Protein AF-A0A954XV93-F1 (afdb_monomer_lite)

Sequence (140 aa):
MFRSCFLLASVLVLLSMVVPVAPSRGGTVFLGPTPYLNAADSPFPVDGSNPRFFLEDFEDGLLNTPGVTTLTTGTAKISAPGPTTDSVDGDDGLVDGSGTSGWSLQRLMFPDFTNVYFTSFNFRFSESELGLLPNAFGIV

Foldseek 3Di:
DDDDDDDDDDDPPPPPPPPPPDPPPPDDDDDDPDDCQDPVPDPDPPVCPDLQEEEDQCQVQDDPTWQKDWPPPPFKGWDAAAPPADHRCCSQVDNDPDRRHGIDIDTDDDPPPVDPPPDDGDMDGDCVRSVHHHPYYHYD

pLDDT: mean 80.79, std 16.68, range [39.97, 96.75]

Radius of gyration: 28.57 Å; chains: 1; bounding box: 93×45×71 Å

Secondary structure (DSSP, 8-state):
--------------------------PPPPP-S----SGGG-SS-TTTTSTTEEEE--TTSS---TTEEES-TTTEEEEPSSTT----GGGGS--SS--SSS-EEEE---S-TT----PPP-EEE-HHHHSS--SEEEE-

Structure (mmCIF, N/CA/C/O backbone):
data_AF-A0A954XV93-F1
#
_entry.id   AF-A0A954XV93-F1
#
loop_
_atom_site.group_PDB
_atom_site.id
_atom_site.type_symbol
_atom_site.label_atom_id
_atom_site.label_alt_id
_atom_site.label_comp_id
_atom_site.label_asym_id
_atom_site.label_entity_id
_atom_site.label_seq_id
_atom_site.pdbx_PDB_ins_code
_atom_site.Cartn_x
_atom_site.Cartn_y
_atom_site.Cartn_z
_atom_site.occupancy
_atom_site.B_iso_or_equiv
_atom_site.auth_seq_id
_atom_site.auth_comp_id
_atom_site.auth_asym_id
_atom_site.auth_atom_id
_atom_site.pdbx_PDB_model_num
ATOM 1 N N . MET A 1 1 ? -70.899 -26.986 56.851 1.00 39.97 1 MET A N 1
ATOM 2 C CA . MET A 1 1 ? -70.197 -27.975 56.006 1.00 39.97 1 MET A CA 1
ATOM 3 C C . MET A 1 1 ? -68.975 -27.288 55.398 1.00 39.97 1 MET A C 1
ATOM 5 O O . MET A 1 1 ? -69.170 -26.345 54.655 1.00 39.97 1 MET A O 1
ATOM 9 N N . PHE A 1 2 ? -67.773 -27.691 55.849 1.00 41.91 2 PHE A N 1
ATOM 10 C CA . PHE A 1 2 ? -66.463 -27.781 55.156 1.00 41.91 2 PHE A CA 1
ATOM 11 C C . PHE A 1 2 ? -66.151 -26.769 54.014 1.00 41.91 2 PHE A C 1
ATOM 13 O O . PHE A 1 2 ? -66.886 -26.729 53.042 1.00 41.91 2 PHE A O 1
ATOM 20 N N . ARG A 1 3 ? -65.041 -26.005 53.968 1.00 45.16 3 ARG A N 1
ATOM 21 C CA . ARG A 1 3 ? -63.658 -26.248 54.436 1.00 45.16 3 ARG A CA 1
ATOM 22 C C . ARG A 1 3 ? -62.872 -24.939 54.639 1.00 45.16 3 ARG A C 1
ATOM 24 O O . ARG A 1 3 ? -62.965 -24.026 53.830 1.00 45.16 3 ARG A O 1
ATOM 31 N N . SER A 1 4 ? -62.026 -24.940 55.667 1.00 53.22 4 SER A N 1
ATOM 32 C CA . SER A 1 4 ? -60.820 -24.112 55.798 1.00 53.22 4 SER A CA 1
ATOM 33 C C . SER A 1 4 ? -59.659 -24.825 55.081 1.00 53.22 4 SER A C 1
ATOM 35 O O . SER A 1 4 ? -59.588 -26.052 55.176 1.00 53.22 4 SER A O 1
ATOM 37 N N . CYS A 1 5 ? -58.774 -24.122 54.360 1.00 55.78 5 CYS A N 1
ATOM 38 C CA . CYS A 1 5 ? -57.528 -24.713 53.843 1.00 55.78 5 CYS A CA 1
ATOM 39 C C . CYS A 1 5 ? -56.428 -23.650 53.600 1.00 55.78 5 CYS A C 1
ATOM 41 O O . CYS A 1 5 ? -56.401 -23.006 52.560 1.00 55.78 5 CYS A O 1
ATOM 43 N N . PHE A 1 6 ? -55.558 -23.504 54.608 1.00 45.06 6 PHE A N 1
ATOM 44 C CA . PHE A 1 6 ? -54.117 -23.186 54.586 1.00 45.06 6 PHE A CA 1
ATOM 45 C C . PHE A 1 6 ? -53.558 -21.925 53.882 1.00 45.06 6 PHE A C 1
ATOM 47 O O . PHE A 1 6 ? -53.440 -21.848 52.664 1.00 45.06 6 PHE A O 1
ATOM 54 N N . LEU A 1 7 ? -53.027 -21.013 54.715 1.00 48.03 7 LEU A N 1
ATOM 55 C CA . LEU A 1 7 ? -51.814 -20.227 54.435 1.00 48.03 7 LEU A CA 1
ATOM 56 C C . LEU A 1 7 ? -50.617 -21.162 54.171 1.00 48.03 7 LEU A C 1
ATOM 58 O O . LEU A 1 7 ? -50.429 -22.077 54.963 1.00 48.03 7 LEU A O 1
ATOM 62 N N . LEU A 1 8 ? -49.763 -20.866 53.181 1.00 42.84 8 LEU A N 1
ATOM 63 C CA . LEU A 1 8 ? -48.313 -21.179 53.141 1.00 42.84 8 LEU A CA 1
ATOM 64 C C . LEU A 1 8 ? -47.712 -20.458 51.905 1.00 42.84 8 LEU A C 1
ATOM 66 O O . LEU A 1 8 ? -48.109 -20.732 50.781 1.00 42.84 8 LEU A O 1
ATOM 70 N N . ALA A 1 9 ? -47.028 -19.322 52.071 1.00 42.25 9 ALA A N 1
ATOM 71 C CA . ALA A 1 9 ? -45.573 -19.177 52.231 1.00 42.25 9 ALA A CA 1
ATOM 72 C C . ALA A 1 9 ? -44.747 -19.435 50.945 1.00 42.25 9 ALA A C 1
ATOM 74 O O . ALA A 1 9 ? -44.691 -20.548 50.439 1.00 42.25 9 ALA A O 1
ATOM 75 N N . SER A 1 10 ? -44.110 -18.353 50.472 1.00 49.88 10 SER A N 1
ATOM 76 C CA . SER A 1 10 ? -42.873 -18.222 49.683 1.00 49.88 10 SER A CA 1
ATOM 77 C C . SER A 1 10 ? -42.206 -19.484 49.129 1.00 49.88 10 SER A C 1
ATOM 79 O O . SER A 1 10 ? -41.822 -20.326 49.923 1.00 49.88 10 SER A O 1
ATOM 81 N N . VAL A 1 11 ? -41.856 -19.489 47.832 1.00 45.84 11 VAL A N 1
ATOM 82 C CA . VAL A 1 11 ? -40.449 -19.430 47.361 1.00 45.84 11 VAL A CA 1
ATOM 83 C C . VAL A 1 11 ? -40.432 -18.874 45.926 1.00 45.84 11 VAL A C 1
ATOM 85 O O . VAL A 1 11 ? -40.823 -19.540 44.972 1.00 45.84 11 VAL A O 1
ATOM 88 N N . LEU A 1 12 ? -39.947 -17.641 45.773 1.00 47.28 12 LEU A N 1
ATOM 89 C CA . LEU A 1 12 ? -39.502 -17.076 44.501 1.00 47.28 12 LEU A CA 1
ATOM 90 C C . LEU A 1 12 ? -38.175 -17.762 44.132 1.00 47.28 12 LEU A C 1
ATOM 92 O O . LEU A 1 12 ? -37.129 -17.390 44.658 1.00 47.28 12 LEU A O 1
ATOM 96 N N . VAL A 1 13 ? -38.195 -18.785 43.274 1.00 52.09 13 VAL A N 1
ATOM 97 C CA . VAL A 1 13 ? -36.954 -19.364 42.732 1.00 52.09 13 VAL A CA 1
ATOM 98 C C . VAL A 1 13 ? -36.526 -18.521 41.531 1.00 52.09 13 VAL A C 1
ATOM 100 O O . VAL A 1 13 ? -36.847 -18.820 40.384 1.00 52.09 13 VAL A O 1
ATOM 103 N N . LEU A 1 14 ? -35.810 -17.430 41.810 1.00 48.97 14 LEU A N 1
ATOM 104 C CA . LEU A 1 14 ? -34.925 -16.790 40.838 1.00 48.97 14 LEU A CA 1
ATOM 105 C C . LEU A 1 14 ? -33.779 -17.769 40.571 1.00 48.97 14 LEU A C 1
ATOM 107 O O . LEU A 1 14 ? -32.774 -17.784 41.279 1.00 48.97 14 LEU A O 1
ATOM 111 N N . LEU A 1 15 ? -33.963 -18.634 39.577 1.00 50.00 15 LEU A N 1
ATOM 112 C CA . LEU A 1 15 ? -32.894 -19.464 39.049 1.00 50.00 15 LEU A CA 1
ATOM 113 C C . LEU A 1 15 ? -31.956 -18.535 38.271 1.00 50.00 15 LEU A C 1
ATOM 115 O O . LEU A 1 15 ? -32.178 -18.248 37.095 1.00 50.00 15 LEU A O 1
ATOM 119 N N . SER A 1 16 ? -30.952 -17.984 38.956 1.00 60.94 16 SER A N 1
ATOM 120 C CA . SER A 1 16 ? -29.879 -17.253 38.301 1.00 60.94 16 SER A CA 1
ATOM 121 C C . SER A 1 16 ? -29.175 -18.218 37.354 1.00 60.94 16 SER A C 1
ATOM 123 O O . SER A 1 16 ? -28.526 -19.181 37.761 1.00 60.94 16 SER A O 1
ATOM 125 N N . MET A 1 17 ? -29.340 -17.974 36.058 1.00 57.97 17 MET A N 1
ATOM 126 C CA . MET A 1 17 ? -28.496 -18.560 35.030 1.00 57.97 17 MET A CA 1
ATOM 127 C C . MET A 1 17 ? -27.083 -18.038 35.296 1.00 57.97 17 MET A C 1
ATOM 129 O O . MET A 1 17 ? -26.719 -16.951 34.850 1.00 57.97 17 MET A O 1
ATOM 133 N N . VAL A 1 18 ? -26.291 -18.778 36.073 1.00 63.69 18 VAL A N 1
ATOM 134 C CA . VAL A 1 18 ? -24.839 -18.624 36.056 1.00 63.69 18 VAL A CA 1
ATOM 135 C C . VAL A 1 18 ? -24.418 -19.119 34.683 1.00 63.69 18 VAL A C 1
ATOM 137 O O . VAL A 1 18 ? -24.174 -20.305 34.485 1.00 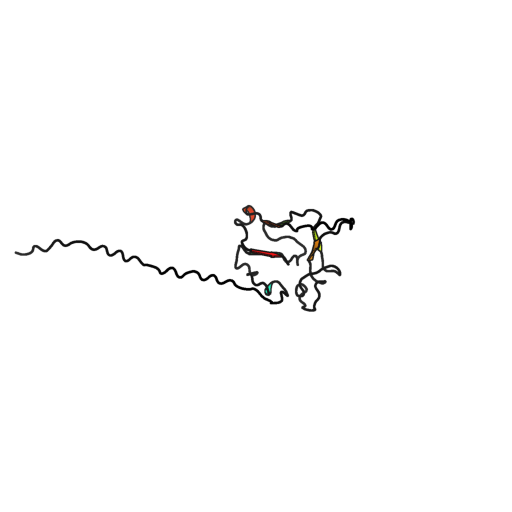63.69 18 VAL A O 1
ATOM 140 N N . VAL A 1 19 ? -24.437 -18.218 33.703 1.00 68.44 19 VAL A N 1
ATOM 141 C CA . VAL A 1 19 ? -23.824 -18.460 32.404 1.00 68.44 19 VAL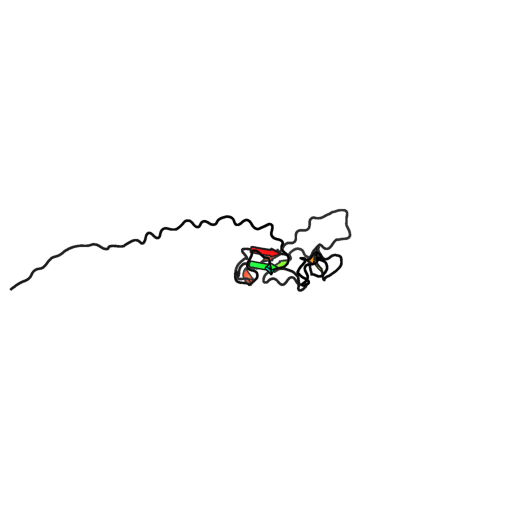 A CA 1
ATOM 142 C C . VAL A 1 19 ? -22.327 -18.535 32.689 1.00 68.44 19 VAL A C 1
ATOM 144 O O . VAL A 1 19 ? -21.757 -17.527 33.117 1.00 68.44 19 VAL A O 1
ATOM 147 N N . PRO A 1 20 ? -21.672 -19.697 32.533 1.00 64.00 20 PRO A N 1
ATOM 148 C CA . PRO A 1 20 ? -20.227 -19.737 32.616 1.00 64.00 20 PRO A CA 1
ATOM 149 C C . PRO A 1 20 ? -19.699 -18.847 31.491 1.00 64.00 20 PRO A C 1
ATOM 151 O O . PRO A 1 20 ? -19.831 -19.171 30.312 1.00 64.00 20 PRO A O 1
ATOM 154 N N . VAL A 1 21 ? -19.137 -17.694 31.855 1.00 66.94 21 VAL A N 1
ATOM 155 C CA . VAL A 1 21 ? -18.352 -16.883 30.928 1.00 66.94 21 VAL A CA 1
ATOM 156 C C . VAL A 1 21 ? -17.116 -17.714 30.625 1.00 66.94 21 VAL A C 1
ATOM 158 O O . VAL A 1 21 ? -16.177 -17.772 31.420 1.00 66.94 21 VAL A O 1
ATOM 161 N N . ALA A 1 22 ? -17.152 -18.441 29.509 1.00 67.19 22 ALA A N 1
ATOM 162 C CA . ALA A 1 22 ? -15.959 -19.073 28.985 1.00 67.19 22 ALA A CA 1
ATOM 163 C C . ALA A 1 22 ? -14.918 -17.960 28.785 1.00 67.19 22 ALA A C 1
ATOM 165 O O . ALA A 1 22 ? -15.246 -16.934 28.179 1.00 67.19 22 ALA A O 1
ATOM 166 N N . PRO A 1 23 ? -13.689 -18.105 29.305 1.00 64.62 23 PRO A N 1
ATOM 167 C CA . PRO A 1 23 ? -12.651 -17.129 29.031 1.00 64.62 23 PRO A CA 1
ATOM 168 C C . PRO A 1 23 ? -12.472 -17.052 27.514 1.00 64.62 23 PRO A C 1
ATOM 170 O O . PRO A 1 23 ? -12.263 -18.079 26.861 1.00 64.62 23 PRO A O 1
ATOM 173 N N . SER A 1 24 ? -12.561 -15.848 26.948 1.00 65.62 24 SER A N 1
ATOM 174 C CA . SER A 1 24 ? -12.198 -15.619 25.555 1.00 65.62 24 SER A CA 1
ATOM 175 C C . SER A 1 24 ? -10.710 -15.925 25.415 1.00 65.62 24 SER A C 1
ATOM 177 O O . SER A 1 24 ? -9.855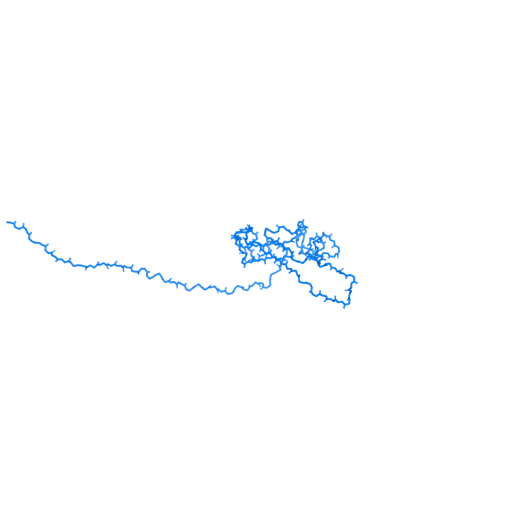 -15.099 25.736 1.00 65.62 24 SER A O 1
ATOM 179 N N . ARG A 1 25 ? -10.376 -17.139 24.975 1.00 56.25 25 ARG A N 1
ATOM 180 C CA . ARG A 1 25 ? -9.023 -17.472 24.536 1.00 56.25 25 ARG A CA 1
ATOM 181 C C . ARG A 1 25 ? -8.796 -16.802 23.185 1.00 56.25 25 ARG A C 1
ATOM 183 O O . ARG A 1 25 ? -8.869 -17.447 22.147 1.00 56.25 25 ARG A O 1
ATOM 190 N N . GLY A 1 26 ? -8.542 -15.497 23.207 1.00 69.12 26 GLY A N 1
ATOM 191 C CA . GLY A 1 26 ? -7.882 -14.820 22.099 1.00 69.12 26 GLY A CA 1
ATOM 192 C C . GLY A 1 26 ? -6.433 -15.286 22.082 1.00 69.12 26 GLY A C 1
ATOM 193 O O . GLY A 1 26 ? -5.596 -14.719 22.777 1.00 69.12 26 GLY A O 1
ATOM 194 N N . GLY A 1 27 ? -6.158 -16.389 21.388 1.00 80.12 27 GLY A N 1
ATOM 195 C CA . GLY A 1 27 ? -4.786 -16.800 21.118 1.00 80.12 27 GLY A CA 1
ATOM 196 C C . GLY A 1 27 ? -4.147 -15.817 20.143 1.00 80.12 27 GLY A C 1
ATOM 197 O O . GLY A 1 27 ? -4.805 -15.360 19.210 1.00 80.12 27 GLY A O 1
ATOM 198 N N . THR A 1 28 ? -2.874 -15.492 20.350 1.00 83.50 28 THR A N 1
ATOM 199 C CA . THR A 1 28 ? -2.094 -14.765 19.347 1.00 83.50 28 THR A CA 1
ATOM 200 C C . THR A 1 28 ? -2.035 -15.602 18.074 1.00 83.50 28 THR A C 1
ATOM 202 O O . THR A 1 28 ? -1.569 -16.743 18.107 1.00 83.50 28 THR A O 1
ATOM 205 N N . VAL A 1 29 ? -2.504 -15.043 16.960 1.00 84.75 29 VAL A N 1
ATOM 206 C CA . VAL A 1 29 ? -2.309 -15.633 15.636 1.00 84.75 29 VAL A CA 1
ATOM 207 C C . VAL A 1 29 ? -1.001 -15.082 15.089 1.00 84.75 29 VAL A C 1
ATOM 209 O O . VAL A 1 29 ? -0.858 -13.875 14.910 1.00 84.75 29 VAL A O 1
ATOM 212 N N . PHE A 1 30 ? -0.034 -15.965 14.860 1.00 86.75 30 PHE A N 1
ATOM 213 C CA . PHE A 1 30 ? 1.176 -15.609 14.132 1.00 86.75 30 PHE A CA 1
ATOM 214 C C . PHE A 1 30 ? 0.875 -15.688 12.640 1.00 86.75 30 PHE A C 1
ATOM 216 O O . PHE A 1 30 ? 0.435 -16.727 12.149 1.00 86.75 30 PHE A O 1
ATOM 223 N N . LEU A 1 31 ? 1.087 -14.577 11.942 1.00 86.88 31 LEU A N 1
ATOM 224 C CA . LEU A 1 31 ? 0.959 -14.507 10.495 1.00 86.88 31 LEU A CA 1
ATOM 225 C C . LEU A 1 31 ? 2.322 -14.843 9.878 1.00 86.88 31 LEU A C 1
ATOM 227 O O . LEU A 1 31 ? 3.318 -14.186 10.177 1.00 86.88 31 LEU A O 1
ATOM 231 N N . GLY A 1 32 ? 2.354 -15.869 9.029 1.00 83.19 32 GLY A N 1
ATOM 232 C CA . GLY A 1 32 ? 3.478 -16.160 8.145 1.00 83.19 32 GLY A CA 1
ATOM 233 C C . GLY A 1 32 ? 4.578 -17.112 8.656 1.00 83.19 32 GLY A C 1
ATOM 234 O O . GLY A 1 32 ? 4.489 -17.655 9.762 1.00 83.19 32 GLY A O 1
ATOM 235 N N . PRO A 1 33 ? 5.616 -17.336 7.817 1.00 84.69 33 PRO A N 1
ATOM 236 C CA . PRO A 1 33 ? 5.829 -16.676 6.523 1.00 84.69 33 PRO A CA 1
ATOM 237 C C . PRO A 1 33 ? 4.931 -17.258 5.419 1.00 84.69 33 PRO A C 1
ATOM 239 O O . PRO A 1 33 ? 5.053 -18.424 5.054 1.00 84.69 33 PRO A O 1
ATOM 242 N N . THR A 1 34 ? 4.045 -16.428 4.874 1.00 85.62 34 THR A N 1
ATOM 243 C CA . THR A 1 34 ? 3.307 -16.687 3.632 1.00 85.62 34 THR A CA 1
ATOM 244 C C . THR A 1 34 ? 3.586 -15.521 2.691 1.00 85.62 34 THR A C 1
ATOM 246 O O . THR A 1 34 ? 3.477 -14.378 3.140 1.00 85.62 34 THR A O 1
ATOM 249 N N . PRO A 1 35 ? 3.999 -15.772 1.436 1.00 89.50 35 PRO A N 1
ATOM 250 C CA . PRO A 1 35 ? 4.147 -14.712 0.446 1.00 89.50 35 PRO A CA 1
ATOM 251 C C . PRO A 1 35 ? 2.836 -13.941 0.282 1.00 89.50 35 PRO A C 1
ATOM 253 O O . PRO A 1 35 ? 1.767 -14.545 0.316 1.00 89.50 35 PRO A O 1
ATOM 256 N N . TYR A 1 36 ? 2.940 -12.626 0.126 1.00 92.06 36 TYR A N 1
ATOM 257 C CA . TYR A 1 36 ? 1.829 -11.758 -0.244 1.00 92.06 36 TYR A CA 1
ATOM 258 C C . TYR A 1 36 ? 2.018 -11.423 -1.722 1.00 92.06 36 TYR A C 1
ATOM 260 O O . TYR A 1 36 ? 2.927 -10.661 -2.047 1.00 92.06 36 TYR A O 1
ATOM 268 N N . LEU A 1 37 ? 1.257 -12.075 -2.605 1.00 93.69 37 LEU A N 1
ATOM 269 C CA . LEU A 1 37 ? 1.388 -11.921 -4.057 1.00 93.69 37 LEU A CA 1
ATOM 270 C C . LEU A 1 37 ? 0.276 -11.065 -4.656 1.00 93.69 37 LEU A C 1
ATOM 272 O O . LEU A 1 37 ? 0.368 -10.740 -5.828 1.00 93.69 37 LEU A O 1
ATOM 276 N N . ASN A 1 38 ? -0.778 -10.753 -3.904 1.00 91.50 38 ASN A N 1
ATOM 277 C CA . ASN A 1 38 ? -1.826 -9.784 -4.239 1.00 91.50 38 ASN A CA 1
ATOM 278 C C . ASN A 1 38 ? -2.776 -9.632 -3.033 1.00 91.50 38 ASN A C 1
ATOM 280 O O . ASN A 1 38 ? -2.656 -10.341 -2.027 1.00 91.50 38 ASN A O 1
ATOM 284 N N . ALA A 1 39 ? -3.783 -8.763 -3.158 1.00 91.38 39 ALA A N 1
ATOM 285 C CA . ALA A 1 39 ? -4.802 -8.530 -2.132 1.00 91.38 39 ALA A CA 1
ATOM 286 C C . ALA A 1 39 ? -5.530 -9.799 -1.637 1.00 91.38 39 ALA A C 1
ATOM 288 O O . ALA A 1 39 ? -5.937 -9.850 -0.472 1.00 91.38 39 ALA A O 1
ATOM 289 N N . ALA A 1 40 ? -5.685 -10.837 -2.468 1.00 90.44 40 ALA A N 1
ATOM 290 C CA . ALA A 1 40 ? -6.354 -12.080 -2.074 1.00 90.44 40 ALA A CA 1
ATOM 291 C C . ALA A 1 40 ? -5.530 -12.927 -1.087 1.00 90.44 40 ALA A C 1
ATOM 293 O O . ALA A 1 40 ? -6.103 -13.758 -0.383 1.00 90.44 40 ALA A O 1
ATOM 294 N N . ASP A 1 41 ? -4.220 -12.683 -0.982 1.00 92.44 41 ASP A N 1
ATOM 295 C CA . ASP A 1 41 ? -3.349 -13.307 0.021 1.00 92.44 41 ASP A CA 1
ATOM 296 C C . ASP A 1 41 ? -3.391 -12.580 1.376 1.00 92.44 41 ASP A C 1
ATOM 298 O O . ASP A 1 41 ? -2.711 -12.971 2.332 1.00 92.44 41 ASP A O 1
ATOM 302 N N . SER A 1 42 ? -4.192 -11.516 1.492 1.00 91.06 42 SER A N 1
ATOM 303 C CA . SER A 1 42 ? -4.324 -10.768 2.735 1.00 91.06 42 SER A CA 1
ATOM 304 C C . SER A 1 42 ? -4.862 -11.647 3.871 1.00 91.06 42 SER A C 1
ATOM 306 O O . SER A 1 42 ? -5.924 -12.261 3.749 1.00 91.06 42 SER A O 1
ATOM 308 N N . PRO A 1 43 ? -4.203 -11.651 5.045 1.00 90.06 43 PRO A N 1
ATOM 309 C CA . PRO A 1 43 ? -4.726 -12.316 6.236 1.00 90.06 43 PRO A CA 1
ATOM 310 C C . PRO A 1 43 ? -5.899 -11.549 6.872 1.00 90.06 43 PRO A C 1
ATOM 312 O O . PRO A 1 43 ? -6.475 -12.005 7.862 1.00 90.06 43 PRO A O 1
ATOM 315 N N . PHE A 1 44 ? -6.235 -10.375 6.331 1.00 90.69 44 PHE A N 1
ATOM 316 C CA . PHE A 1 44 ? -7.349 -9.533 6.746 1.00 90.69 44 PHE A CA 1
ATOM 317 C C . PHE A 1 44 ? -8.432 -9.511 5.658 1.00 90.69 44 PHE A C 1
ATOM 319 O O . PHE A 1 44 ? -8.111 -9.584 4.473 1.00 90.69 44 PHE A O 1
ATOM 326 N N . PRO A 1 45 ? -9.715 -9.388 6.035 1.00 90.56 45 PRO A N 1
ATOM 327 C CA . PRO A 1 45 ? -10.833 -9.467 5.099 1.00 90.56 45 PRO A CA 1
ATOM 328 C C . PRO A 1 45 ? -10.887 -8.266 4.143 1.00 90.56 45 PRO A C 1
ATOM 330 O O . PRO A 1 45 ? -11.447 -7.223 4.474 1.00 90.56 45 PRO A O 1
ATOM 333 N N . VAL A 1 46 ? -10.333 -8.433 2.942 1.00 91.62 46 VAL A N 1
ATOM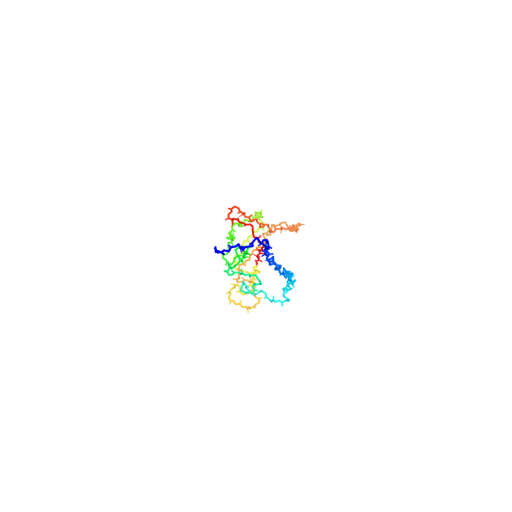 334 C CA . VAL A 1 46 ? -10.374 -7.443 1.846 1.00 91.62 46 VAL A CA 1
ATOM 335 C C . VAL A 1 46 ? -11.727 -7.388 1.126 1.00 91.62 46 VAL A C 1
ATOM 337 O O . VAL A 1 46 ? -11.994 -6.463 0.373 1.00 91.62 46 VAL A O 1
ATOM 340 N N . ASP A 1 47 ? -12.615 -8.348 1.388 1.00 89.81 47 ASP A N 1
ATOM 341 C CA . ASP A 1 47 ? -13.949 -8.469 0.782 1.00 89.81 47 ASP A CA 1
ATOM 342 C C . ASP A 1 47 ? -15.002 -7.508 1.371 1.00 89.81 47 ASP A C 1
ATOM 344 O O . ASP A 1 47 ? -16.179 -7.563 1.010 1.00 89.81 47 ASP A O 1
ATOM 348 N N . GLY A 1 48 ? -14.603 -6.646 2.311 1.00 85.94 48 GLY A N 1
ATOM 349 C CA . GLY A 1 48 ? -15.494 -5.714 3.003 1.00 85.94 48 GLY A CA 1
ATOM 350 C C . GLY A 1 48 ? -16.327 -6.343 4.126 1.00 85.94 48 GLY A C 1
ATOM 351 O O . GLY A 1 48 ? -17.155 -5.657 4.727 1.00 85.94 48 GLY A O 1
ATOM 352 N N . SER A 1 49 ? -16.108 -7.619 4.470 1.00 91.12 49 SER A N 1
ATOM 353 C CA . SER A 1 49 ? -16.817 -8.272 5.584 1.00 91.12 49 SER A CA 1
ATOM 354 C C . SER A 1 49 ? -16.489 -7.663 6.957 1.00 91.12 49 SER A C 1
ATOM 356 O O . SER A 1 49 ? -17.290 -7.774 7.890 1.00 91.12 49 SER A O 1
ATOM 358 N N . ASN A 1 50 ? -15.357 -6.958 7.085 1.00 91.31 50 ASN A N 1
ATOM 359 C CA . ASN A 1 50 ? -15.064 -6.079 8.217 1.00 91.31 50 ASN A CA 1
ATOM 360 C C . ASN A 1 50 ? -15.168 -4.600 7.795 1.00 91.31 50 ASN A C 1
ATOM 362 O O . ASN A 1 50 ? -14.244 -4.092 7.163 1.00 91.31 50 ASN A O 1
ATOM 366 N N . PRO A 1 51 ? -16.197 -3.854 8.238 1.00 88.69 51 PRO A N 1
ATOM 367 C CA . PRO A 1 51 ? -16.379 -2.448 7.863 1.00 88.69 51 PRO A CA 1
ATOM 368 C C . PRO A 1 51 ? -15.353 -1.488 8.495 1.00 88.69 51 PRO A C 1
ATOM 370 O O . PRO A 1 51 ? -15.444 -0.280 8.301 1.00 88.69 51 PRO A O 1
ATOM 373 N N . ARG A 1 52 ? -14.417 -1.991 9.312 1.00 91.88 52 ARG A N 1
ATOM 374 C CA . ARG A 1 52 ? -13.350 -1.207 9.961 1.00 91.88 52 ARG A CA 1
ATOM 375 C C . ARG A 1 52 ? -11.953 -1.566 9.459 1.00 91.88 52 ARG A C 1
ATOM 377 O O . ARG A 1 52 ? -10.977 -1.105 10.054 1.00 91.88 52 ARG A O 1
ATOM 384 N N . PHE A 1 53 ? -11.869 -2.407 8.432 1.00 93.12 53 PHE A N 1
ATOM 385 C CA . PHE A 1 53 ? -10.636 -2.690 7.716 1.00 93.12 53 PHE A CA 1
ATOM 386 C C . PHE A 1 53 ? -10.691 -2.022 6.347 1.00 93.12 53 PHE A C 1
ATOM 388 O O . PHE A 1 53 ? -11.692 -2.122 5.644 1.00 93.12 53 PHE A O 1
ATOM 395 N N . PHE A 1 54 ? -9.600 -1.354 5.996 1.00 92.75 54 PHE A N 1
ATOM 396 C CA . PHE A 1 54 ? -9.399 -0.740 4.692 1.00 92.75 54 PHE A CA 1
ATOM 397 C C . PHE A 1 54 ? -8.066 -1.228 4.133 1.00 92.75 54 PHE A C 1
ATOM 399 O O . PHE A 1 54 ? -7.114 -1.421 4.896 1.00 92.75 54 PHE A O 1
ATOM 406 N N . LEU A 1 55 ? -8.015 -1.416 2.821 1.00 93.75 55 LEU A N 1
ATOM 407 C CA . LEU A 1 55 ? -6.804 -1.707 2.069 1.00 93.75 55 LEU A CA 1
ATOM 408 C C . LEU A 1 55 ? -6.655 -0.613 1.014 1.00 93.75 55 LEU A C 1
ATOM 410 O O . LEU A 1 55 ? -7.610 -0.348 0.289 1.00 93.75 55 LEU A O 1
ATOM 414 N N . GLU A 1 56 ? -5.486 0.012 0.977 1.00 93.38 56 GLU A N 1
ATOM 415 C CA . GLU A 1 56 ? -5.050 0.875 -0.118 1.00 93.38 56 GLU A CA 1
ATOM 416 C C . GLU A 1 56 ? -3.931 0.139 -0.857 1.00 93.38 56 GLU A C 1
ATOM 418 O O . GLU A 1 56 ? -2.885 -0.120 -0.255 1.00 93.38 56 GLU A O 1
ATOM 423 N N . ASP A 1 57 ? -4.183 -0.236 -2.110 1.00 92.25 57 ASP A N 1
ATOM 424 C CA . ASP A 1 57 ? -3.224 -0.929 -2.978 1.00 92.25 57 ASP A CA 1
ATOM 425 C C . ASP A 1 57 ? -2.677 -0.029 -4.095 1.00 92.25 57 ASP A C 1
ATOM 427 O O . ASP A 1 57 ? -1.704 -0.389 -4.741 1.00 92.25 57 ASP A O 1
ATOM 431 N N . PHE A 1 58 ? -3.236 1.175 -4.282 1.00 93.44 58 PHE A N 1
ATOM 432 C CA . PHE A 1 58 ? -2.841 2.142 -5.307 1.00 93.44 58 PHE A CA 1
ATOM 433 C C . PHE A 1 58 ? -2.922 1.647 -6.758 1.00 93.44 58 PHE A C 1
ATOM 435 O O . PHE A 1 58 ? -2.480 2.377 -7.652 1.00 93.44 58 PHE A O 1
ATOM 442 N N . GLU A 1 59 ? -3.503 0.476 -7.033 1.00 93.69 59 GLU A N 1
ATOM 443 C CA . GLU A 1 59 ? -3.472 -0.154 -8.364 1.00 93.69 59 GLU A CA 1
ATOM 444 C C . GLU A 1 59 ? -4.353 0.558 -9.406 1.00 93.69 59 GLU A C 1
ATOM 446 O O . GLU A 1 59 ? -4.293 0.290 -10.609 1.00 93.69 59 GLU A O 1
ATOM 451 N N . ASP A 1 60 ? -5.131 1.548 -8.969 1.00 93.69 60 ASP A N 1
ATOM 452 C CA . ASP A 1 60 ? -5.856 2.480 -9.831 1.00 93.69 60 ASP A CA 1
ATOM 453 C C . ASP A 1 60 ? -5.144 3.833 -10.031 1.00 93.69 60 ASP A C 1
ATOM 455 O O . ASP A 1 60 ? -5.641 4.717 -10.740 1.00 93.69 60 ASP A O 1
ATOM 459 N N . GLY A 1 61 ? -3.963 3.996 -9.436 1.00 93.25 61 GLY A N 1
ATOM 460 C CA . GLY A 1 61 ? -3.153 5.202 -9.498 1.00 93.25 61 GLY A CA 1
ATOM 461 C C . GLY A 1 61 ? -3.634 6.355 -8.621 1.00 93.25 61 GLY A C 1
ATOM 462 O O . GLY A 1 61 ? -3.153 7.485 -8.781 1.00 93.25 61 GLY A O 1
ATOM 463 N N . LEU A 1 62 ? -4.576 6.108 -7.712 1.00 92.44 62 LEU A N 1
ATOM 464 C CA . LEU A 1 62 ? -5.199 7.113 -6.861 1.00 92.44 62 LEU A CA 1
ATOM 465 C C . LEU A 1 62 ? -5.032 6.755 -5.381 1.00 92.44 62 LEU A C 1
ATOM 467 O O . LEU A 1 62 ? -4.819 5.617 -5.005 1.00 92.44 62 LEU A O 1
ATOM 471 N N . LEU A 1 63 ? -5.107 7.773 -4.522 1.00 91.31 63 LEU A N 1
ATOM 472 C CA . LEU A 1 63 ? -5.374 7.575 -3.100 1.00 91.31 63 LEU A CA 1
ATOM 473 C C . LEU A 1 63 ? -6.849 7.892 -2.907 1.00 91.31 63 LEU A C 1
ATOM 475 O O . LEU A 1 63 ? -7.220 9.069 -2.835 1.00 91.31 63 LEU A O 1
ATOM 479 N N . ASN A 1 64 ? -7.682 6.863 -2.887 1.00 91.56 64 ASN A N 1
ATOM 480 C CA . ASN A 1 64 ? -9.133 7.020 -2.828 1.00 91.56 64 ASN A CA 1
ATOM 481 C C . ASN A 1 64 ? -9.796 6.145 -1.759 1.00 91.56 64 ASN A C 1
ATOM 483 O O . ASN A 1 64 ? -11.028 6.113 -1.689 1.00 91.56 64 ASN A O 1
ATOM 487 N N . THR A 1 65 ? -9.005 5.522 -0.878 1.00 92.19 65 THR A N 1
ATOM 488 C CA . THR A 1 65 ? -9.536 4.903 0.336 1.00 92.19 65 THR A CA 1
ATOM 489 C C . THR A 1 65 ? -10.460 5.887 1.079 1.00 92.19 65 THR A C 1
ATOM 491 O O . THR A 1 65 ? -10.042 7.006 1.404 1.00 92.19 65 THR A O 1
ATOM 494 N N . PRO A 1 66 ? -11.720 5.507 1.375 1.00 90.94 66 PRO A N 1
ATOM 495 C CA . PRO A 1 66 ? -12.682 6.397 2.014 1.00 90.94 66 PRO A CA 1
ATOM 496 C C . PRO A 1 66 ? -12.154 7.014 3.311 1.00 90.94 66 PRO A C 1
ATOM 498 O O . PRO A 1 66 ? -11.556 6.335 4.145 1.00 90.94 66 PRO A O 1
ATOM 501 N N . GLY A 1 67 ? -12.382 8.315 3.498 1.00 91.31 67 GLY A N 1
ATOM 502 C CA . GLY A 1 67 ? -11.965 9.022 4.706 1.00 91.31 67 GLY A CA 1
ATOM 503 C C . GLY A 1 67 ? -10.454 9.173 4.884 1.00 91.31 67 GLY A C 1
ATOM 504 O O . GLY A 1 67 ? -10.045 9.658 5.941 1.00 91.31 67 GLY A O 1
ATOM 505 N N . VAL A 1 68 ? -9.628 8.770 3.910 1.00 91.56 68 VAL A N 1
ATOM 506 C CA . VAL A 1 68 ? -8.167 8.863 3.986 1.00 91.56 68 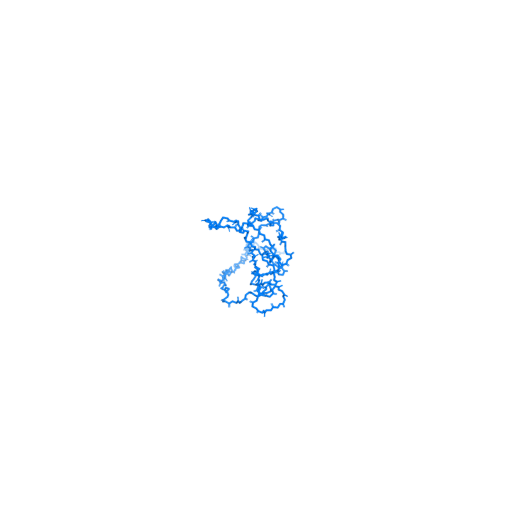VAL A CA 1
ATOM 507 C C . VAL A 1 68 ? -7.659 10.101 3.270 1.00 91.56 68 VAL A C 1
ATOM 509 O O . VAL A 1 68 ? -7.996 10.389 2.127 1.00 91.56 68 VAL A O 1
ATOM 512 N N . THR A 1 69 ? -6.771 10.821 3.945 1.00 87.38 69 THR A N 1
ATOM 513 C CA . THR A 1 69 ? -5.960 11.879 3.339 1.00 87.38 69 THR A CA 1
ATOM 514 C C . THR A 1 69 ? -4.490 11.647 3.665 1.00 87.38 69 THR A C 1
ATOM 516 O O . THR A 1 69 ? -4.149 11.230 4.778 1.00 87.38 69 THR A O 1
ATOM 519 N N . THR A 1 70 ? -3.599 11.922 2.709 1.00 76.50 70 THR A N 1
ATOM 520 C CA . THR A 1 70 ? -2.157 11.965 2.975 1.00 76.50 70 THR A CA 1
ATOM 521 C C . THR A 1 70 ? -1.774 13.321 3.549 1.00 76.50 70 THR A C 1
ATOM 523 O O . THR A 1 70 ? -2.087 14.374 2.995 1.00 76.50 70 THR A O 1
ATOM 526 N N . LEU A 1 71 ? -1.069 13.306 4.678 1.00 61.06 71 LEU A N 1
ATOM 527 C CA . LEU A 1 71 ? -0.553 14.524 5.307 1.00 61.06 71 LEU A CA 1
ATOM 528 C C . LEU A 1 71 ? 0.831 14.919 4.769 1.00 61.06 71 LEU A C 1
ATOM 530 O O . LEU A 1 71 ? 1.289 16.031 5.030 1.00 61.06 71 LEU A O 1
ATOM 534 N N . THR A 1 72 ? 1.502 14.048 4.008 1.00 64.25 72 THR A N 1
ATOM 535 C CA . THR A 1 72 ? 2.811 14.336 3.405 1.00 64.25 72 THR A CA 1
ATOM 536 C C . THR A 1 72 ? 2.651 15.010 2.040 1.00 64.25 72 THR A C 1
ATOM 538 O O . THR A 1 72 ? 2.854 14.415 0.983 1.00 64.25 72 THR A O 1
ATOM 541 N N . THR A 1 73 ? 2.269 16.286 2.045 1.00 57.00 73 THR A N 1
ATOM 542 C CA . THR A 1 73 ? 2.173 17.076 0.813 1.00 57.00 73 THR A CA 1
ATOM 543 C C . THR A 1 73 ? 3.562 17.281 0.191 1.00 57.00 73 THR A C 1
ATOM 545 O O . THR A 1 73 ? 4.536 17.606 0.868 1.00 57.00 73 THR A O 1
ATOM 548 N N . GLY A 1 74 ? 3.680 17.038 -1.119 1.00 63.41 74 GLY A N 1
ATOM 549 C CA . GLY A 1 74 ? 4.880 17.346 -1.911 1.00 63.41 74 GLY A CA 1
ATOM 550 C C . GLY A 1 74 ? 6.056 16.365 -1.815 1.00 63.41 74 GLY A C 1
ATOM 551 O O . GLY A 1 74 ? 7.068 16.602 -2.464 1.00 63.41 74 GLY A O 1
ATOM 552 N N . THR A 1 75 ? 5.949 15.271 -1.054 1.00 73.44 75 THR A N 1
ATOM 553 C CA . THR A 1 75 ? 7.025 14.258 -0.899 1.00 73.44 75 THR A CA 1
ATOM 554 C C . THR A 1 75 ? 6.628 12.855 -1.347 1.00 73.44 75 THR A C 1
ATOM 556 O O . THR A 1 75 ? 7.480 11.971 -1.365 1.00 73.44 75 THR A O 1
ATOM 559 N N . ALA A 1 76 ? 5.370 12.644 -1.729 1.00 81.69 76 ALA A N 1
ATOM 560 C CA . ALA A 1 76 ? 4.833 11.365 -2.171 1.00 81.69 76 ALA A CA 1
ATOM 561 C C . ALA A 1 76 ? 4.228 11.501 -3.574 1.00 81.69 76 ALA A C 1
ATOM 563 O O . ALA A 1 76 ? 3.636 12.533 -3.894 1.00 81.69 76 ALA A O 1
ATOM 564 N N . LYS A 1 77 ? 4.368 10.463 -4.399 1.00 87.19 77 LYS A N 1
ATOM 565 C CA . LYS A 1 77 ? 3.630 10.296 -5.654 1.00 87.19 77 LYS A CA 1
ATOM 566 C C . LYS A 1 77 ? 3.175 8.852 -5.788 1.00 87.19 77 LYS A C 1
ATOM 568 O O . LYS A 1 77 ? 3.896 7.957 -5.361 1.00 87.19 77 LYS A O 1
ATOM 573 N N . ILE A 1 78 ? 2.035 8.646 -6.428 1.00 91.50 78 ILE A N 1
ATOM 574 C CA . ILE A 1 78 ? 1.627 7.329 -6.908 1.00 91.50 78 ILE A CA 1
ATOM 575 C C . ILE A 1 78 ? 2.152 7.217 -8.340 1.00 91.50 78 ILE A C 1
ATOM 577 O O . ILE A 1 78 ? 1.865 8.070 -9.184 1.00 91.50 78 ILE A O 1
ATOM 581 N N . SER A 1 79 ? 3.037 6.255 -8.572 1.00 92.88 79 SER A N 1
ATOM 582 C CA . SER A 1 79 ? 3.714 6.070 -9.854 1.00 92.88 79 SER A CA 1
ATOM 583 C C . SER A 1 79 ? 2.999 5.025 -10.687 1.00 92.88 79 SER A C 1
ATOM 585 O O . SER A 1 79 ? 2.812 3.907 -10.216 1.00 92.88 79 SER A O 1
ATOM 587 N N . ALA A 1 80 ? 2.696 5.378 -11.935 1.00 95.44 80 ALA A N 1
ATOM 588 C CA . ALA A 1 80 ? 2.276 4.416 -12.947 1.00 95.44 80 ALA A CA 1
ATOM 589 C C . ALA A 1 80 ? 3.366 3.355 -13.188 1.00 95.44 80 ALA A C 1
ATOM 591 O O . ALA A 1 80 ? 4.546 3.669 -12.968 1.00 95.44 80 ALA A O 1
ATOM 592 N N . PRO A 1 81 ? 2.989 2.165 -13.695 1.00 96.69 81 PRO A N 1
ATOM 593 C CA . PRO A 1 81 ? 3.916 1.091 -14.035 1.00 96.69 81 PRO A CA 1
ATOM 594 C C . PRO A 1 81 ? 5.152 1.574 -14.792 1.00 96.69 81 PRO A C 1
ATOM 596 O O . PRO A 1 81 ? 5.063 2.370 -15.736 1.00 96.69 81 PRO A O 1
ATOM 599 N N . GLY A 1 82 ? 6.325 1.103 -14.378 1.00 95.50 82 GLY A N 1
ATOM 600 C CA . GLY A 1 82 ? 7.580 1.502 -14.985 1.00 95.50 82 GLY A CA 1
ATOM 601 C C . GLY A 1 82 ? 8.819 0.925 -14.304 1.00 95.50 82 GLY A C 1
ATOM 602 O O . GLY A 1 82 ? 8.748 0.261 -13.279 1.00 95.50 82 GLY A O 1
ATOM 603 N N . PRO A 1 83 ? 10.015 1.239 -14.824 1.00 93.88 83 PRO A N 1
ATOM 604 C CA . PRO A 1 83 ? 11.271 0.631 -14.371 1.00 93.88 83 PRO A CA 1
ATOM 605 C C . PRO A 1 83 ? 11.671 0.987 -12.930 1.00 93.88 83 PRO A C 1
ATOM 607 O O . PRO A 1 83 ? 12.692 0.514 -12.441 1.00 93.88 83 PRO A O 1
ATOM 610 N N . THR A 1 84 ? 10.924 1.876 -12.276 1.00 91.44 84 THR A N 1
ATOM 611 C CA . THR A 1 84 ? 11.160 2.307 -10.897 1.00 91.44 84 THR A CA 1
ATOM 612 C C . THR A 1 84 ? 9.981 1.998 -9.980 1.00 91.44 84 THR A C 1
ATOM 614 O O . THR A 1 84 ? 9.975 2.511 -8.862 1.00 91.44 84 THR A O 1
ATOM 617 N N . THR A 1 85 ? 8.942 1.299 -10.448 1.00 93.69 85 THR A N 1
ATOM 618 C CA . THR A 1 85 ? 7.877 0.804 -9.566 1.00 93.69 85 THR A CA 1
ATOM 619 C C . THR A 1 85 ? 8.321 -0.474 -8.865 1.00 93.69 85 THR A C 1
ATOM 621 O O . THR A 1 85 ? 9.191 -1.196 -9.349 1.00 93.69 85 THR A O 1
ATOM 624 N N . ASP A 1 86 ? 7.780 -0.659 -7.668 1.00 92.12 86 ASP A N 1
ATOM 625 C CA . ASP A 1 86 ? 8.070 -1.764 -6.752 1.00 92.12 86 ASP A CA 1
ATOM 626 C C . ASP A 1 86 ? 6.733 -2.208 -6.144 1.00 92.12 86 ASP A C 1
ATOM 628 O O . ASP A 1 86 ? 6.483 -2.034 -4.956 1.00 92.12 86 ASP A O 1
ATOM 632 N N . SER A 1 87 ? 5.819 -2.596 -7.034 1.00 94.19 87 SER A N 1
ATOM 633 C CA . SER A 1 87 ? 4.481 -3.116 -6.728 1.00 94.19 87 SER A CA 1
ATOM 634 C C . SER A 1 87 ? 4.563 -4.587 -6.299 1.00 94.19 87 SER A C 1
ATOM 636 O O . SER A 1 87 ? 5.622 -5.218 -6.421 1.00 94.19 87 SER A O 1
ATOM 638 N N . VAL A 1 88 ? 3.468 -5.157 -5.795 1.00 95.12 88 VAL A N 1
ATOM 639 C CA . VAL A 1 88 ? 3.424 -6.586 -5.486 1.00 95.12 88 VAL A CA 1
ATOM 640 C C . VAL A 1 88 ? 3.369 -7.387 -6.789 1.00 95.12 88 VAL A C 1
ATOM 642 O O . VAL A 1 88 ? 2.734 -6.996 -7.760 1.00 95.12 88 VAL A O 1
ATOM 645 N N . ASP A 1 89 ? 4.073 -8.522 -6.804 1.00 95.00 89 ASP A N 1
ATOM 646 C CA . ASP A 1 89 ? 4.320 -9.335 -8.006 1.00 95.00 89 ASP A CA 1
ATOM 647 C C . ASP A 1 89 ? 3.041 -9.598 -8.819 1.00 95.00 89 ASP A C 1
ATOM 649 O O . ASP A 1 89 ? 3.015 -9.341 -10.010 1.00 95.00 89 ASP A O 1
ATOM 653 N N . GLY A 1 90 ? 1.948 -10.016 -8.171 1.00 95.31 90 GLY A N 1
ATOM 654 C CA . GLY A 1 90 ? 0.695 -10.359 -8.848 1.00 95.31 90 GLY A CA 1
ATOM 655 C C . GLY A 1 90 ? -0.220 -9.198 -9.237 1.00 95.31 90 GLY A C 1
ATOM 656 O O . GLY A 1 90 ? -1.304 -9.475 -9.760 1.00 95.31 90 GLY A O 1
ATOM 657 N N . ASP A 1 91 ? 0.153 -7.940 -8.996 1.00 94.00 91 ASP A N 1
ATOM 658 C CA . ASP A 1 91 ? -0.727 -6.788 -9.244 1.00 94.00 91 ASP A CA 1
ATOM 659 C C . ASP A 1 91 ? -0.951 -6.525 -10.747 1.00 94.00 91 ASP A C 1
ATOM 661 O O . ASP A 1 91 ? -1.993 -6.007 -11.153 1.00 94.00 91 ASP A O 1
ATOM 665 N N . ASP A 1 92 ? -0.046 -6.997 -11.612 1.00 92.88 92 ASP A N 1
ATOM 666 C CA . ASP A 1 92 ? -0.225 -6.972 -13.070 1.00 92.88 92 ASP A CA 1
ATOM 667 C C . ASP A 1 92 ? -0.968 -8.204 -13.632 1.00 92.88 92 ASP A C 1
ATOM 669 O O . ASP A 1 92 ? -1.182 -8.333 -14.845 1.00 92.88 92 ASP A O 1
ATOM 673 N N . GLY A 1 93 ? -1.398 -9.106 -12.744 1.00 92.94 93 GLY A N 1
ATOM 674 C CA . GLY A 1 93 ? -2.066 -10.362 -13.067 1.00 92.94 93 GLY A CA 1
ATOM 675 C C . GLY A 1 93 ? -1.126 -11.529 -13.391 1.00 92.94 93 GLY A C 1
ATOM 676 O O . GLY A 1 93 ? -1.619 -12.622 -13.693 1.00 92.94 93 GLY A O 1
ATOM 677 N N . LEU A 1 94 ? 0.194 -11.341 -13.329 1.00 94.94 94 LEU A N 1
ATOM 678 C CA . LEU A 1 94 ? 1.216 -12.369 -13.512 1.00 94.94 94 LEU A CA 1
ATOM 679 C C . LEU A 1 94 ? 2.066 -12.482 -12.244 1.00 94.94 94 LEU A C 1
ATOM 681 O O . LEU A 1 94 ? 2.291 -11.515 -11.555 1.00 94.94 94 LEU A O 1
ATOM 685 N N . VAL A 1 95 ? 2.536 -13.681 -11.908 1.00 95.81 95 VAL A N 1
ATOM 686 C CA . VAL A 1 95 ? 3.502 -13.870 -10.811 1.00 95.81 95 VAL A CA 1
ATOM 687 C C . VAL A 1 95 ? 4.812 -14.281 -11.464 1.00 95.81 95 VAL A C 1
ATOM 689 O O . VAL A 1 95 ? 4.999 -15.459 -11.790 1.00 95.81 95 VAL A O 1
ATOM 692 N N . ASP A 1 96 ? 5.668 -13.306 -11.755 1.00 95.25 96 ASP A N 1
ATOM 693 C CA . ASP A 1 96 ? 6.895 -13.487 -12.539 1.00 95.25 96 ASP A CA 1
ATOM 694 C C . ASP A 1 96 ? 8.165 -12.960 -11.843 1.00 95.25 96 ASP A C 1
ATOM 696 O O . ASP A 1 96 ? 9.275 -13.076 -12.379 1.00 95.25 96 ASP A O 1
ATOM 700 N N . GLY A 1 97 ? 8.020 -12.487 -10.605 1.00 95.06 97 GLY A N 1
ATOM 701 C CA . GLY A 1 97 ? 9.066 -11.892 -9.791 1.00 95.06 97 GLY A CA 1
ATOM 702 C C . GLY A 1 97 ? 9.306 -10.409 -10.085 1.00 95.06 97 GLY A C 1
ATOM 703 O O . GLY A 1 97 ? 10.396 -9.921 -9.770 1.00 95.06 97 GLY A O 1
ATOM 704 N N . SER A 1 98 ? 8.350 -9.699 -10.695 1.00 95.06 98 SER A N 1
ATOM 705 C CA . SER A 1 98 ? 8.480 -8.297 -11.105 1.00 95.06 98 SER A CA 1
ATOM 706 C C . SER A 1 98 ? 7.407 -7.402 -10.488 1.00 95.06 98 SER A C 1
ATOM 708 O O . SER A 1 98 ? 6.234 -7.500 -10.806 1.00 95.06 98 SER A O 1
ATOM 710 N N . GLY A 1 99 ? 7.829 -6.394 -9.724 1.00 94.50 99 GLY A N 1
ATOM 711 C CA . GLY A 1 99 ? 6.948 -5.310 -9.264 1.00 94.50 99 GLY A CA 1
ATOM 712 C C . GLY A 1 99 ? 6.826 -4.127 -10.238 1.00 94.50 99 GLY A C 1
ATOM 713 O O . GLY A 1 99 ? 6.310 -3.072 -9.870 1.00 94.50 99 GLY A O 1
ATOM 714 N N . THR A 1 100 ? 7.362 -4.233 -11.462 1.00 96.75 100 THR A N 1
ATOM 715 C CA . THR A 1 100 ? 7.487 -3.069 -12.371 1.00 96.75 100 THR A CA 1
ATOM 716 C C . THR A 1 100 ? 6.238 -2.780 -13.209 1.00 96.75 100 THR A C 1
ATOM 718 O O . THR A 1 100 ? 6.111 -1.703 -13.796 1.00 96.75 100 THR A O 1
ATOM 721 N N . SER A 1 101 ? 5.308 -3.727 -13.267 1.00 96.06 101 SER A N 1
ATOM 722 C CA . SER A 1 101 ? 4.088 -3.627 -14.070 1.00 96.06 101 SER A CA 1
ATOM 723 C C . SER A 1 101 ? 2.864 -3.134 -13.285 1.00 96.06 101 SER A C 1
ATOM 725 O O . SER A 1 101 ? 1.864 -2.800 -13.917 1.00 96.06 101 SER A O 1
ATOM 727 N N . GLY A 1 102 ? 2.944 -3.058 -11.953 1.00 95.19 102 GLY A N 1
ATOM 728 C CA . GLY A 1 102 ? 1.907 -2.493 -11.082 1.00 95.19 102 GLY A CA 1
ATOM 729 C C . GLY A 1 102 ? 2.211 -1.061 -10.632 1.00 95.19 102 GLY A C 1
ATOM 730 O O . GLY A 1 102 ? 3.263 -0.481 -10.962 1.00 95.19 102 GLY A O 1
ATOM 731 N N . TRP A 1 103 ? 1.277 -0.466 -9.895 1.00 95.06 103 TRP A N 1
ATOM 732 C CA . TRP A 1 103 ? 1.437 0.873 -9.334 1.00 95.06 103 TRP A CA 1
ATOM 733 C C . TRP A 1 103 ? 2.217 0.831 -8.021 1.00 95.06 103 TRP A C 1
ATOM 735 O O . TRP A 1 103 ? 2.377 -0.190 -7.372 1.00 95.06 103 TRP A O 1
ATOM 745 N N . SER A 1 104 ? 2.814 1.957 -7.630 1.00 92.31 104 SER A N 1
ATOM 746 C CA . SER A 1 104 ? 3.479 2.021 -6.320 1.00 92.31 104 SER A CA 1
ATOM 747 C C . SER A 1 104 ? 3.452 3.418 -5.733 1.00 92.31 104 SER A C 1
ATOM 749 O O . SER A 1 104 ? 3.695 4.421 -6.423 1.00 92.31 104 SER A O 1
ATOM 751 N N . LEU A 1 105 ? 3.218 3.487 -4.424 1.00 90.56 105 LEU A N 1
ATOM 752 C CA . LEU A 1 105 ? 3.454 4.693 -3.650 1.00 90.56 105 LEU A CA 1
ATOM 753 C C . LEU A 1 105 ? 4.959 4.917 -3.503 1.00 90.56 105 LEU A C 1
ATOM 755 O O . LEU A 1 105 ? 5.691 4.134 -2.907 1.00 90.56 105 LEU A O 1
ATOM 759 N N . GLN A 1 106 ? 5.434 6.047 -4.010 1.00 87.19 106 GLN A N 1
ATOM 760 C CA . GLN A 1 106 ? 6.847 6.380 -4.012 1.00 87.19 106 GLN A CA 1
ATOM 761 C C . GLN A 1 106 ? 7.117 7.704 -3.331 1.00 87.19 106 GLN A C 1
ATOM 763 O O . GLN A 1 106 ? 6.395 8.692 -3.481 1.00 87.19 106 GLN A O 1
ATOM 768 N N . ARG A 1 107 ? 8.267 7.764 -2.667 1.00 82.25 107 ARG A N 1
ATOM 769 C CA . ARG A 1 107 ? 8.840 9.027 -2.221 1.00 82.25 107 ARG A CA 1
ATOM 770 C C . ARG A 1 107 ? 9.367 9.812 -3.425 1.00 82.25 107 ARG A C 1
ATOM 772 O O . ARG A 1 107 ? 10.108 9.289 -4.257 1.00 82.25 107 ARG A O 1
ATOM 779 N N . LEU A 1 108 ? 9.044 11.098 -3.489 1.00 78.19 108 LEU A N 1
ATOM 780 C CA . LEU A 1 108 ? 9.695 12.048 -4.382 1.00 78.19 108 LEU A CA 1
ATOM 781 C C . LEU A 1 108 ? 11.112 12.322 -3.872 1.00 78.19 108 LEU A C 1
ATOM 783 O O . LEU A 1 108 ? 11.312 12.786 -2.749 1.00 78.19 108 LEU A O 1
ATOM 787 N N . MET A 1 109 ? 12.113 12.028 -4.699 1.00 69.06 109 MET A N 1
ATOM 788 C CA . MET A 1 109 ? 13.486 12.403 -4.397 1.00 69.06 109 MET A CA 1
ATOM 789 C C . MET A 1 109 ? 13.694 13.869 -4.781 1.00 69.06 109 MET A C 1
ATOM 791 O O . MET A 1 109 ? 13.681 14.213 -5.960 1.00 69.06 109 MET A O 1
ATOM 795 N N . PHE A 1 110 ? 13.872 14.740 -3.788 1.00 64.62 110 PHE A N 1
ATOM 796 C CA . PHE A 1 110 ? 14.392 16.081 -4.044 1.00 64.62 110 PHE A CA 1
ATOM 797 C C . PHE A 1 110 ? 15.877 15.991 -4.434 1.00 64.62 110 PHE A C 1
ATOM 799 O O . PHE A 1 110 ? 16.567 15.088 -3.961 1.00 64.62 110 PHE A O 1
ATOM 806 N N . PRO A 1 111 ? 16.391 16.913 -5.268 1.00 56.94 111 PRO A N 1
ATOM 807 C CA . PRO A 1 111 ? 17.765 16.866 -5.782 1.00 56.94 111 PRO A CA 1
ATOM 808 C C . PRO A 1 111 ? 18.852 17.055 -4.711 1.00 56.94 111 PRO A C 1
ATOM 810 O O . PRO A 1 111 ? 20.037 16.979 -5.030 1.00 56.94 111 PRO A O 1
ATOM 813 N N . ASP A 1 112 ? 18.481 17.301 -3.453 1.00 59.19 112 ASP A N 1
ATOM 814 C CA . ASP A 1 112 ? 19.433 17.388 -2.353 1.00 59.19 112 ASP A CA 1
ATOM 815 C C . ASP A 1 112 ? 19.702 16.003 -1.742 1.00 59.19 112 ASP A C 1
ATOM 817 O O . ASP A 1 112 ? 19.060 15.563 -0.789 1.00 59.19 112 ASP A O 1
ATOM 821 N N . PHE A 1 113 ? 20.687 15.314 -2.314 1.00 61.06 113 PHE A N 1
ATOM 822 C CA . PHE A 1 113 ? 21.192 14.020 -1.848 1.00 61.06 113 PHE A CA 1
ATOM 823 C C . PHE A 1 113 ? 22.004 14.100 -0.546 1.00 61.06 113 PHE A C 1
ATOM 825 O O . PHE A 1 113 ? 22.475 13.072 -0.061 1.00 61.06 113 PHE A O 1
ATOM 832 N N . THR A 1 114 ? 22.223 15.297 0.010 1.00 59.34 114 THR A N 1
ATOM 833 C CA . THR A 1 114 ? 23.091 15.472 1.184 1.00 59.34 114 THR A CA 1
ATOM 834 C C . THR A 1 114 ? 22.362 15.254 2.507 1.00 59.34 114 THR A C 1
ATOM 836 O O . THR A 1 114 ? 23.003 14.959 3.514 1.00 59.34 114 THR A O 1
ATOM 839 N N . ASN A 1 115 ? 21.027 15.307 2.498 1.00 53.47 115 ASN A N 1
ATOM 840 C CA . ASN A 1 115 ? 20.186 14.971 3.640 1.00 53.47 115 ASN A CA 1
ATOM 841 C C . ASN A 1 115 ? 19.165 13.906 3.238 1.00 53.47 115 ASN A C 1
ATOM 843 O O . ASN A 1 115 ? 18.133 14.196 2.633 1.00 53.47 115 ASN A O 1
ATOM 847 N N . VAL A 1 116 ? 19.436 12.652 3.608 1.00 55.69 116 VAL A N 1
ATOM 848 C CA . VAL A 1 116 ? 18.443 11.575 3.536 1.00 55.69 116 VAL A CA 1
ATOM 849 C C . VAL A 1 116 ? 17.418 11.824 4.643 1.00 55.69 116 VAL A C 1
ATOM 851 O O . VAL A 1 116 ? 17.499 11.259 5.731 1.00 55.69 116 VAL A O 1
ATOM 854 N N . TYR A 1 117 ? 16.477 12.737 4.413 1.00 57.31 117 TYR A N 1
ATOM 855 C CA . TYR A 1 117 ? 15.337 12.878 5.305 1.00 57.31 117 TYR A CA 1
ATOM 856 C C . TYR A 1 117 ? 14.523 11.588 5.210 1.00 57.31 117 TYR A C 1
ATOM 858 O O . TYR A 1 117 ? 13.969 11.271 4.156 1.00 57.31 117 TYR A O 1
ATOM 866 N N . PHE A 1 118 ? 14.456 10.835 6.308 1.00 58.16 118 PHE A N 1
ATOM 867 C CA . PHE A 1 118 ? 13.418 9.828 6.481 1.00 58.16 118 PHE A CA 1
ATOM 868 C C . PHE A 1 118 ? 12.078 10.562 6.440 1.00 58.16 118 PHE A C 1
ATOM 870 O O . PHE A 1 118 ? 11.699 11.243 7.391 1.00 58.16 118 PHE A O 1
ATOM 877 N N . THR A 1 119 ? 11.394 10.498 5.302 1.00 67.00 119 THR A N 1
ATOM 878 C CA . THR A 1 119 ? 10.051 11.055 5.166 1.00 67.00 119 THR A CA 1
ATOM 879 C C . THR A 1 119 ? 9.058 9.977 5.554 1.00 67.00 119 THR A C 1
ATOM 881 O O . THR A 1 119 ? 9.046 8.906 4.951 1.00 67.00 119 THR A O 1
ATOM 884 N N . SER A 1 120 ? 8.217 10.253 6.541 1.00 76.44 120 SER A N 1
ATOM 885 C CA . SER A 1 120 ? 7.103 9.370 6.872 1.00 76.44 120 SER A CA 1
ATOM 886 C C . SER A 1 120 ? 5.960 9.566 5.876 1.00 76.44 120 SER A C 1
ATOM 888 O O . SER A 1 120 ? 5.578 10.703 5.576 1.00 76.44 120 SER A O 1
ATOM 890 N N . PHE A 1 121 ? 5.350 8.474 5.423 1.00 81.38 121 PHE A N 1
ATOM 891 C CA . PHE A 1 121 ? 3.993 8.542 4.892 1.00 81.38 121 PHE A CA 1
ATOM 892 C C . PHE A 1 121 ? 3.027 8.654 6.068 1.00 81.38 121 PHE A C 1
ATOM 894 O O . PHE A 1 121 ? 3.041 7.828 6.978 1.00 81.38 121 PHE A O 1
ATOM 901 N N . ASN A 1 122 ? 2.237 9.723 6.086 1.00 86.12 122 ASN A N 1
ATOM 902 C CA . ASN A 1 122 ? 1.257 9.962 7.134 1.00 86.12 122 ASN A CA 1
ATOM 903 C C . ASN A 1 122 ? -0.133 9.868 6.519 1.00 86.12 122 ASN A C 1
ATOM 905 O O . ASN A 1 122 ? -0.497 10.705 5.693 1.00 86.12 122 ASN A O 1
ATOM 909 N N . PHE A 1 123 ? -0.901 8.877 6.956 1.00 88.25 123 PHE A N 1
ATOM 910 C CA . PHE A 1 123 ? -2.291 8.688 6.564 1.00 88.25 123 PHE A CA 1
ATOM 911 C C . PHE A 1 123 ? -3.188 9.132 7.708 1.00 88.25 123 PHE A C 1
ATOM 913 O O . PHE A 1 123 ? -2.974 8.758 8.864 1.00 88.25 123 PHE A O 1
ATOM 920 N N . ARG A 1 124 ? -4.185 9.954 7.393 1.00 91.06 124 ARG A N 1
ATOM 921 C CA . ARG A 1 124 ? -5.171 10.422 8.360 1.00 91.06 124 ARG A CA 1
ATOM 922 C C . ARG A 1 124 ? -6.551 9.942 7.961 1.00 91.06 124 ARG A C 1
ATOM 924 O O . ARG A 1 124 ? -6.996 10.232 6.857 1.00 91.06 124 ARG A O 1
ATOM 931 N N . PHE A 1 125 ? -7.223 9.306 8.914 1.00 93.81 125 PHE A N 1
ATOM 932 C CA . PHE A 1 125 ? -8.606 8.870 8.792 1.00 93.81 125 PHE A CA 1
ATOM 933 C C . PHE A 1 125 ? -9.563 9.914 9.372 1.00 93.81 125 PHE A C 1
ATOM 935 O O . PHE A 1 125 ? -9.335 10.454 10.459 1.00 93.81 125 PHE A O 1
ATOM 942 N N . SER A 1 126 ? -10.637 10.191 8.641 1.00 94.56 126 SER A N 1
ATOM 943 C CA . SER A 1 126 ? -11.719 11.089 9.033 1.00 94.56 126 SER A CA 1
ATOM 944 C C . SER A 1 126 ? -12.861 10.292 9.662 1.00 94.56 126 SER A C 1
ATOM 946 O O . SER A 1 126 ? -13.662 9.673 8.965 1.00 94.56 126 SER A O 1
ATOM 948 N N . GLU A 1 127 ? -12.972 10.324 10.993 1.00 94.31 127 GLU A N 1
ATOM 949 C CA . GLU A 1 127 ? -14.088 9.679 11.703 1.00 94.31 127 GLU A CA 1
ATOM 950 C C . GLU A 1 127 ? -15.446 10.257 11.281 1.00 94.31 127 GLU A C 1
ATOM 952 O O . GLU A 1 127 ? -16.423 9.524 11.192 1.00 94.31 127 GLU A O 1
ATOM 957 N N . SER A 1 128 ? -15.518 11.552 10.961 1.00 95.00 128 SER A N 1
ATOM 958 C CA . SER A 1 128 ? -16.759 12.183 10.499 1.00 95.00 128 SER A CA 1
ATOM 959 C C . SER A 1 128 ? -17.217 11.702 9.121 1.00 95.00 128 SER A C 1
ATOM 961 O O . SER A 1 128 ? -18.413 11.734 8.852 1.00 95.00 128 SER A O 1
ATOM 963 N N . GLU A 1 129 ? -16.296 11.269 8.254 1.00 93.94 129 GLU A N 1
ATOM 964 C CA . GLU A 1 129 ? -16.642 10.691 6.946 1.00 93.94 129 GLU A CA 1
ATOM 965 C C . GLU A 1 129 ? -16.949 9.195 7.050 1.00 93.94 129 GLU A C 1
ATOM 967 O O . GLU A 1 129 ? -17.852 8.702 6.380 1.00 93.94 129 GLU A O 1
ATOM 972 N N . LEU A 1 130 ? -16.232 8.481 7.921 1.00 92.88 130 LEU A N 1
ATOM 973 C CA . LEU A 1 130 ? -16.354 7.030 8.090 1.00 92.88 130 LEU A CA 1
ATOM 974 C C . LEU A 1 130 ? -17.432 6.609 9.101 1.00 92.88 130 LEU A C 1
ATOM 976 O O . LEU A 1 130 ? -17.824 5.445 9.150 1.00 92.88 130 LEU A O 1
ATOM 980 N N . GLY A 1 131 ? -17.879 7.526 9.960 1.00 93.81 131 GLY A N 1
ATOM 981 C CA . GLY A 1 131 ? -18.739 7.263 11.118 1.00 93.81 131 GLY A CA 1
ATOM 982 C C . GLY A 1 131 ? -18.026 6.592 12.302 1.00 93.81 131 GLY A C 1
ATOM 983 O O . GLY A 1 131 ? -18.534 6.652 13.421 1.00 93.81 131 GLY A O 1
ATOM 984 N N . LEU A 1 132 ? -16.869 5.961 12.071 1.00 91.69 132 LEU A N 1
ATOM 985 C CA . LEU A 1 132 ? -16.007 5.282 13.044 1.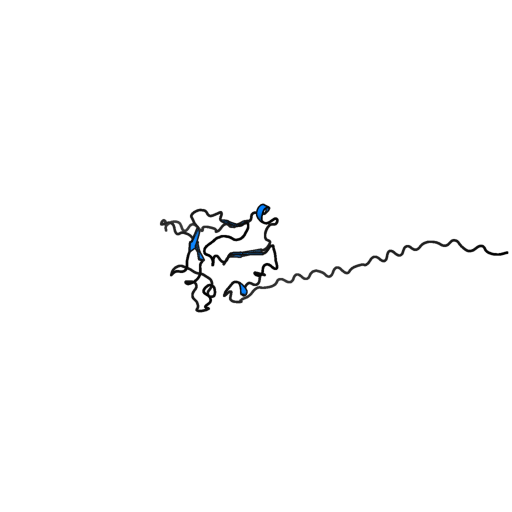00 91.69 132 LEU A CA 1
ATOM 986 C C . LEU A 1 132 ? -14.554 5.298 12.539 1.00 91.69 132 LEU A C 1
ATOM 988 O O . LEU A 1 132 ? -14.317 5.305 11.333 1.00 91.69 132 LEU A O 1
ATOM 992 N N . LEU A 1 133 ? -13.570 5.222 13.438 1.00 94.19 133 LEU A N 1
ATOM 993 C CA . LEU A 1 133 ? -12.177 4.992 13.037 1.00 94.19 133 LEU A CA 1
ATOM 994 C C . LEU A 1 133 ? -11.910 3.509 12.689 1.00 94.19 133 LEU A C 1
ATOM 996 O O . LEU A 1 133 ? -12.482 2.620 13.338 1.00 94.19 133 LEU A O 1
ATOM 1000 N N . PRO A 1 134 ? -11.018 3.223 11.717 1.00 93.31 134 PRO A N 1
ATOM 1001 C CA . PRO A 1 134 ? -10.556 1.865 11.444 1.00 93.31 134 PRO A CA 1
ATOM 1002 C C . PRO A 1 134 ? -9.885 1.234 12.665 1.00 93.31 134 PRO A C 1
ATOM 1004 O O . PRO A 1 134 ? -9.260 1.919 13.475 1.00 93.31 134 PRO A O 1
ATOM 1007 N N . ASN A 1 135 ? -9.965 -0.091 12.769 1.00 92.00 135 ASN A N 1
ATOM 1008 C CA . ASN A 1 135 ? -9.194 -0.864 13.749 1.00 92.00 135 ASN A CA 1
ATOM 1009 C C . ASN A 1 135 ? -8.043 -1.658 13.112 1.00 92.00 135 ASN A C 1
ATOM 1011 O O . ASN A 1 135 ? -7.233 -2.233 13.837 1.00 92.00 135 ASN A O 1
ATOM 1015 N N . ALA A 1 136 ? -7.973 -1.671 11.781 1.00 91.19 136 ALA A N 1
ATOM 1016 C CA . ALA A 1 136 ? -6.879 -2.203 10.988 1.00 91.19 136 ALA A CA 1
ATOM 1017 C C . ALA A 1 136 ? -6.830 -1.466 9.638 1.00 91.19 136 ALA A C 1
ATOM 1019 O O . ALA A 1 136 ? -7.864 -1.055 9.112 1.00 91.19 136 ALA A O 1
ATOM 1020 N N . PHE A 1 137 ? -5.630 -1.298 9.090 1.00 91.62 137 PHE A N 1
ATOM 1021 C CA . PHE A 1 137 ? -5.397 -0.670 7.791 1.00 91.62 137 PHE A CA 1
ATOM 1022 C C . PHE A 1 137 ? -4.228 -1.373 7.103 1.00 91.62 137 PHE A C 1
ATOM 1024 O O . PHE A 1 137 ? -3.196 -1.591 7.742 1.00 91.62 137 PHE A O 1
ATOM 1031 N N . GLY A 1 138 ? -4.417 -1.753 5.843 1.00 92.12 138 GLY A N 1
ATOM 1032 C CA . GLY A 1 138 ? -3.376 -2.281 4.970 1.00 92.12 138 GLY A CA 1
ATOM 1033 C C . GLY A 1 138 ? -2.923 -1.223 3.969 1.00 92.12 138 GLY A C 1
ATOM 1034 O O . GLY A 1 138 ? -3.748 -0.484 3.439 1.00 92.12 138 GLY A O 1
ATOM 1035 N N . ILE A 1 139 ? -1.617 -1.176 3.732 1.00 90.50 139 ILE A N 1
ATOM 1036 C CA . ILE A 1 139 ? -0.984 -0.428 2.646 1.00 90.50 139 ILE A CA 1
ATOM 1037 C C . ILE A 1 139 ? -0.105 -1.438 1.924 1.00 90.50 139 ILE A C 1
ATOM 1039 O O . ILE A 1 139 ? 0.620 -2.178 2.605 1.00 90.50 139 ILE A O 1
ATOM 1043 N N . VAL A 1 140 ? -0.178 -1.447 0.601 1.00 88.56 140 VAL A N 1
ATOM 1044 C CA . VAL A 1 140 ? 0.729 -2.199 -0.267 1.00 88.56 140 VAL A CA 1
ATOM 1045 C C . VAL A 1 140 ? 1.666 -1.226 -0.976 1.00 88.56 140 VAL A C 1
ATOM 1047 O O . VAL A 1 140 ? 1.202 -0.130 -1.366 1.00 88.56 140 VAL A O 1
#